Protein AF-A0A530JTC6-F1 (afdb_monomer)

Radius of gyration: 19.76 Å; Cα contacts (8 Å, |Δi|>4): 23; chains: 1; bounding box: 39×28×52 Å

Secondary structure (DSSP, 8-state):
---TTSPPPHHHHHHH-THHHHHHHH-HHHHHHHHHHHHHTT--------TT-----SS-GGGTS-----TT-

Mean predicted aligned error: 5.86 Å

Solvent-accessible surface area (backbone atoms only — not comparable to full-atom values): 5082 Å² total; per-residue (Å²): 133,90,47,87,93,61,68,84,50,68,70,59,51,51,75,73,35,69,66,53,56,54,46,28,74,75,35,68,66,48,42,55,48,52,60,51,48,65,73,52,62,90,64,86,86,75,91,77,83,62,95,87,68,84,86,86,66,101,58,69,55,76,82,76,44,91,81,84,78,64,94,89,111

Structure (mmCIF, N/CA/C/O backbone):
data_AF-A0A530JTC6-F1
#
_entry.id   AF-A0A530JTC6-F1
#
loop_
_atom_site.group_PDB
_atom_site.id
_atom_site.type_symbol
_atom_site.label_atom_id
_atom_site.label_alt_id
_atom_site.label_comp_id
_atom_site.label_asym_id
_atom_site.label_entity_id
_atom_site.label_seq_id
_atom_site.pdbx_PDB_ins_code
_atom_site.Cartn_x
_atom_site.Cartn_y
_atom_site.Cartn_z
_atom_site.occupancy
_atom_site.B_iso_or_equiv
_atom_site.auth_seq_id
_atom_site.auth_comp_id
_atom_site.auth_asym_id
_atom_site.auth_atom_id
_atom_site.pdbx_PDB_model_num
ATOM 1 N N . PRO A 1 1 ? -8.295 -17.937 6.267 1.00 57.50 1 PRO A N 1
ATOM 2 C CA . PRO A 1 1 ? -6.869 -17.656 5.955 1.00 57.50 1 PRO A CA 1
ATOM 3 C C . PRO A 1 1 ? -6.734 -16.313 5.225 1.00 57.50 1 PRO A C 1
ATOM 5 O O . PRO A 1 1 ? -7.498 -16.078 4.295 1.00 57.50 1 PRO A O 1
ATOM 8 N N . GLN A 1 2 ? -5.824 -15.432 5.655 1.00 66.31 2 GLN A N 1
ATOM 9 C CA . GLN A 1 2 ? -5.605 -14.122 5.025 1.00 66.31 2 GLN A CA 1
ATOM 10 C C . GLN A 1 2 ? -4.929 -14.313 3.656 1.00 66.31 2 GLN A C 1
ATOM 12 O O . GLN A 1 2 ? -3.885 -14.959 3.583 1.00 66.31 2 GLN A O 1
ATOM 17 N N . ASN A 1 3 ? -5.509 -13.779 2.577 1.00 76.62 3 ASN A N 1
ATOM 18 C CA . ASN A 1 3 ? -4.896 -13.811 1.248 1.00 76.62 3 ASN A CA 1
ATOM 19 C C . ASN A 1 3 ? -3.998 -12.570 1.059 1.00 76.62 3 ASN A C 1
ATOM 21 O O . ASN A 1 3 ? -4.530 -11.462 1.035 1.00 76.62 3 ASN A O 1
ATOM 25 N N . PRO A 1 4 ? -2.674 -12.713 0.870 1.00 72.31 4 PRO A N 1
ATOM 26 C CA . PRO A 1 4 ? -1.781 -11.570 0.662 1.00 72.31 4 PRO A CA 1
ATOM 27 C C . PRO A 1 4 ? -2.107 -10.758 -0.599 1.00 72.31 4 PRO A C 1
ATOM 29 O O . PRO A 1 4 ? -1.849 -9.560 -0.638 1.00 72.31 4 PRO A O 1
ATOM 32 N N . ALA A 1 5 ? -2.680 -11.398 -1.624 1.00 78.06 5 ALA A N 1
ATOM 33 C CA . ALA A 1 5 ? -3.055 -10.749 -2.879 1.00 78.06 5 ALA A CA 1
ATOM 34 C C . ALA A 1 5 ? -4.383 -9.976 -2.790 1.00 78.06 5 ALA A C 1
ATOM 36 O O . ALA A 1 5 ? -4.708 -9.216 -3.697 1.00 78.06 5 ALA A O 1
ATOM 37 N N . ASN A 1 6 ? -5.154 -10.175 -1.718 1.00 80.75 6 ASN A N 1
ATOM 38 C CA . ASN A 1 6 ? -6.390 -9.443 -1.467 1.00 80.75 6 ASN A CA 1
ATOM 39 C C . ASN A 1 6 ? -6.499 -9.119 0.031 1.00 80.75 6 ASN A C 1
ATOM 41 O O . ASN A 1 6 ? -7.179 -9.845 0.767 1.00 80.75 6 ASN A O 1
ATOM 45 N N . PRO A 1 7 ? -5.773 -8.091 0.505 1.00 85.19 7 PRO A N 1
ATOM 46 C CA . PRO A 1 7 ? -5.828 -7.692 1.901 1.00 85.19 7 PRO A CA 1
ATOM 47 C C . PRO A 1 7 ? -7.229 -7.183 2.258 1.00 85.19 7 PRO A C 1
ATOM 49 O O . PRO A 1 7 ? -7.890 -6.522 1.458 1.00 85.19 7 PRO A O 1
ATOM 52 N N . VAL A 1 8 ? -7.674 -7.494 3.477 1.00 90.94 8 VAL A N 1
ATOM 53 C CA .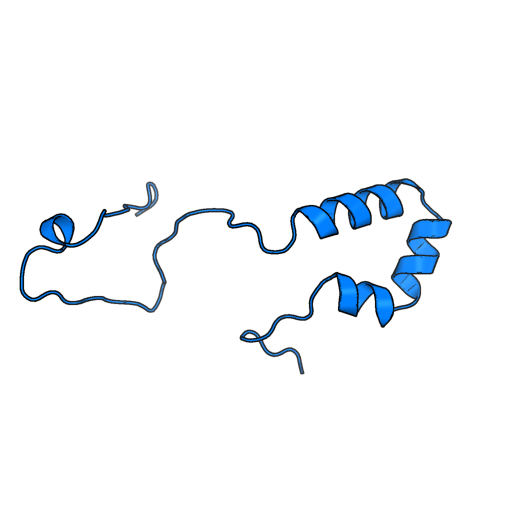 VAL A 1 8 ? -8.923 -6.957 4.033 1.00 90.94 8 VAL A CA 1
ATOM 54 C C . VAL A 1 8 ? -8.788 -5.441 4.147 1.00 90.94 8 VAL A C 1
ATOM 56 O O . VAL A 1 8 ? -7.790 -4.963 4.688 1.00 90.94 8 VAL A O 1
ATOM 59 N N . LYS A 1 9 ? -9.777 -4.700 3.643 1.00 93.69 9 LYS A N 1
ATOM 60 C CA . LYS A 1 9 ? -9.809 -3.240 3.762 1.00 93.69 9 LYS A CA 1
ATOM 61 C C . LYS A 1 9 ? -10.175 -2.836 5.181 1.00 93.69 9 LYS A C 1
ATOM 63 O O . LYS A 1 9 ? -10.974 -3.507 5.834 1.00 93.69 9 LYS A O 1
ATOM 68 N N . LEU A 1 10 ? -9.652 -1.707 5.637 1.00 94.69 10 LEU A N 1
ATOM 69 C CA . LEU A 1 10 ? -9.911 -1.181 6.971 1.00 94.69 10 LEU A CA 1
ATOM 70 C C . LEU A 1 10 ? -11.410 -0.972 7.222 1.00 94.69 10 LEU A C 1
ATOM 72 O O . LEU A 1 10 ? -11.892 -1.310 8.297 1.00 94.69 10 L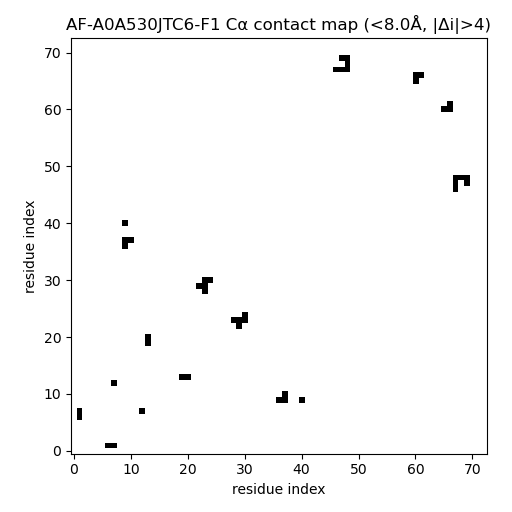EU A O 1
ATOM 76 N N . ALA A 1 11 ? -12.161 -0.498 6.224 1.00 94.50 11 ALA A N 1
ATOM 77 C CA . ALA A 1 11 ? -13.615 -0.344 6.330 1.00 94.50 11 ALA A CA 1
ATOM 78 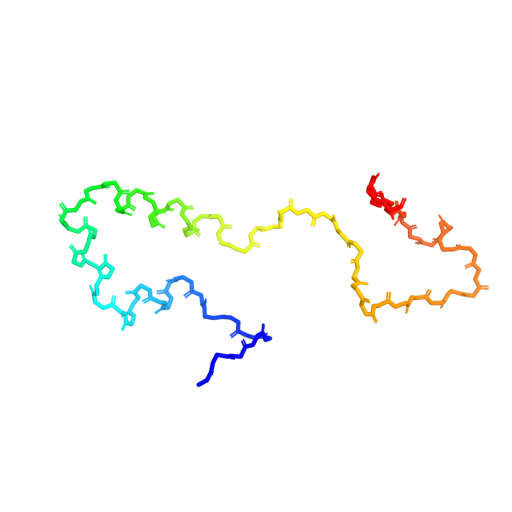C C . ALA A 1 11 ? -14.332 -1.677 6.618 1.00 94.50 11 ALA A C 1
ATOM 80 O O . ALA A 1 11 ? -15.192 -1.744 7.496 1.00 94.50 11 ALA A O 1
ATOM 81 N N . ASP A 1 12 ? -13.935 -2.751 5.929 1.00 94.69 12 ASP A N 1
ATOM 82 C CA . ASP A 1 12 ? -14.502 -4.083 6.144 1.00 94.69 12 ASP A CA 1
ATOM 83 C C . ASP A 1 12 ? -14.095 -4.634 7.517 1.00 94.69 12 ASP A C 1
ATOM 85 O O . ASP A 1 12 ? -14.897 -5.273 8.195 1.00 94.69 12 ASP A O 1
ATOM 89 N N . ALA A 1 13 ? -12.860 -4.380 7.955 1.00 94.50 13 ALA A N 1
ATOM 90 C CA . ALA A 1 13 ? -12.395 -4.785 9.279 1.00 94.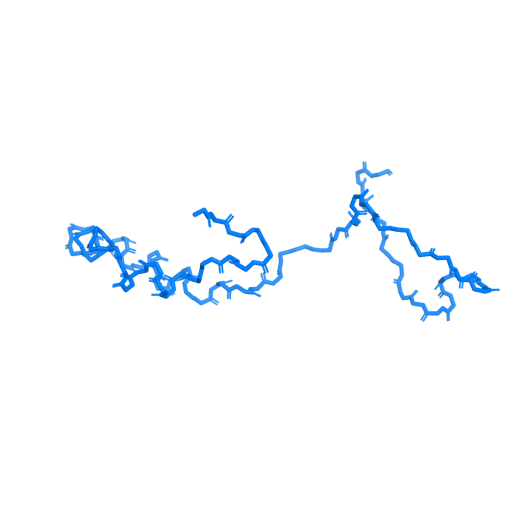50 13 ALA A CA 1
ATOM 91 C C . ALA A 1 13 ? -13.186 -4.091 10.401 1.00 94.50 13 ALA A C 1
ATOM 93 O O . ALA A 1 13 ? -13.632 -4.764 11.324 1.00 94.50 13 ALA A O 1
ATOM 94 N N . ILE A 1 14 ? -13.417 -2.777 10.289 1.00 95.75 14 ILE A N 1
ATOM 95 C CA . ILE A 1 14 ? -14.211 -1.999 11.253 1.00 95.75 14 ILE A CA 1
ATOM 96 C C . ILE A 1 14 ? -15.657 -2.507 11.308 1.00 95.75 14 ILE A C 1
ATOM 98 O O . ILE A 1 14 ? -16.223 -2.620 12.390 1.00 95.75 14 ILE A O 1
ATOM 102 N N . ALA A 1 15 ? -16.253 -2.848 10.162 1.00 94.69 15 ALA A N 1
ATOM 103 C CA . ALA A 1 15 ? -17.629 -3.338 10.109 1.00 94.69 15 ALA A CA 1
ATOM 104 C C . ALA A 1 15 ? -17.806 -4.745 10.711 1.00 94.69 15 ALA A C 1
ATOM 106 O O . ALA A 1 15 ? -18.878 -5.059 11.225 1.00 94.69 15 ALA A O 1
ATOM 107 N N . ASN A 1 16 ? -16.7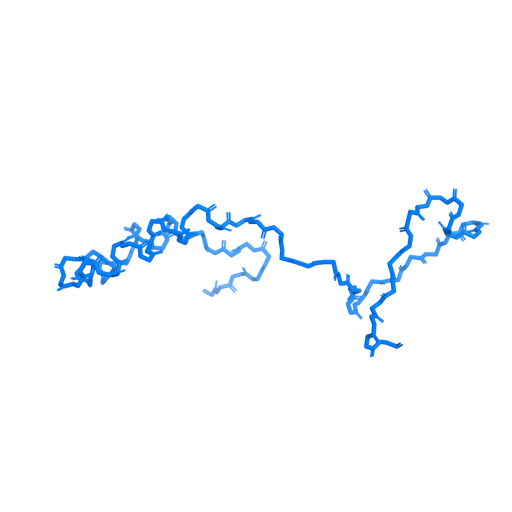80 -5.599 10.628 1.00 95.81 16 ASN A N 1
ATOM 108 C CA . ASN A 1 16 ? -16.870 -7.006 11.029 1.00 95.81 16 ASN A CA 1
ATOM 109 C C . ASN A 1 16 ? -16.333 -7.299 12.440 1.00 95.81 16 ASN A C 1
ATOM 111 O O . ASN A 1 16 ? -16.577 -8.389 12.954 1.00 95.81 16 ASN A O 1
ATOM 115 N N . GLU A 1 17 ? -15.601 -6.372 13.063 1.00 96.56 17 GLU A N 1
ATOM 116 C CA . GLU A 1 17 ? -14.996 -6.558 14.386 1.00 96.56 17 GLU A CA 1
ATOM 117 C C . GLU A 1 17 ? -15.540 -5.520 15.392 1.00 96.56 17 GLU A C 1
ATOM 119 O O . GLU A 1 17 ? -15.138 -4.352 15.351 1.00 96.56 17 GLU A O 1
ATOM 124 N N . PRO A 1 18 ? -16.434 -5.919 16.320 1.00 95.88 18 PRO A N 1
ATOM 125 C CA . PRO A 1 18 ? -17.092 -5.000 17.254 1.00 95.88 18 PRO A CA 1
ATOM 126 C C . PRO A 1 18 ? -16.122 -4.264 18.186 1.00 95.88 18 PRO A C 1
ATOM 128 O O . PRO A 1 18 ? -16.412 -3.143 18.604 1.00 95.88 18 PRO A O 1
ATOM 131 N N . ARG A 1 19 ? -14.934 -4.824 18.452 1.00 96.88 19 ARG A N 1
ATOM 132 C CA . ARG A 1 19 ? -13.924 -4.189 19.314 1.00 96.88 19 ARG A CA 1
ATOM 133 C C . ARG A 1 19 ? -13.442 -2.831 18.798 1.00 96.88 19 ARG A C 1
ATOM 135 O O . ARG A 1 19 ? -12.973 -2.021 19.591 1.00 96.88 19 ARG A O 1
ATOM 142 N N . PHE A 1 20 ? -13.552 -2.555 17.494 1.00 96.56 20 PHE A N 1
ATOM 143 C CA . PHE A 1 20 ? -13.243 -1.222 16.965 1.00 96.56 20 PHE A CA 1
ATOM 144 C C . PHE A 1 20 ? -14.216 -0.161 17.478 1.00 96.56 20 PHE A C 1
ATOM 146 O O . PHE A 1 20 ? -13.776 0.927 17.841 1.00 96.56 20 PHE A O 1
ATOM 153 N N . ALA A 1 21 ? -15.513 -0.479 17.525 1.00 94.81 21 ALA A N 1
ATOM 154 C CA . ALA A 1 21 ? -16.527 0.428 18.050 1.00 94.81 21 ALA A CA 1
ATOM 155 C C . ALA A 1 21 ? -16.354 0.619 19.563 1.00 94.81 21 ALA A C 1
ATOM 157 O O . ALA A 1 21 ? -16.330 1.752 20.034 1.00 94.81 21 ALA A O 1
ATOM 158 N N . GLU A 1 22 ? -16.129 -0.472 20.301 1.00 97.38 22 GLU A N 1
ATOM 159 C CA . GLU A 1 22 ? -15.910 -0.433 21.754 1.00 97.38 22 GLU A CA 1
ATOM 160 C C . GLU A 1 22 ? -14.719 0.462 22.140 1.00 97.38 22 GLU A C 1
ATOM 162 O O . GLU A 1 22 ? -14.831 1.304 23.030 1.00 97.38 22 GLU A O 1
ATOM 167 N N . GLU A 1 23 ? -13.576 0.327 21.459 1.00 97.50 23 GLU A N 1
ATOM 168 C CA . GLU A 1 23 ? -12.398 1.151 21.758 1.00 97.50 23 GLU A CA 1
ATOM 169 C C . GLU A 1 23 ? -12.550 2.598 21.261 1.00 97.50 23 GLU A C 1
ATOM 171 O O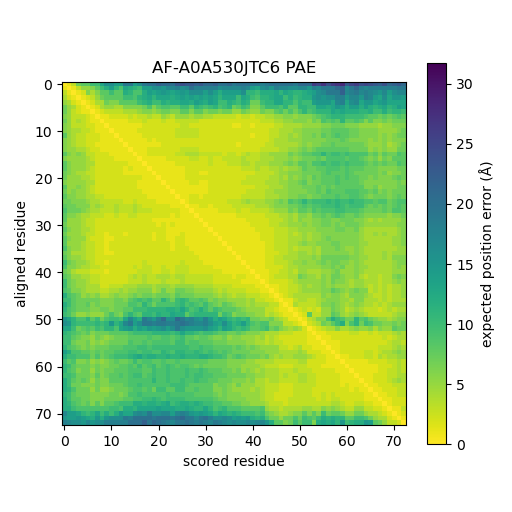 . GLU A 1 23 ? -12.049 3.516 21.910 1.00 97.50 23 GLU A O 1
ATOM 176 N N . ALA A 1 24 ? -13.270 2.833 20.157 1.00 96.44 24 ALA A N 1
ATOM 177 C CA . ALA A 1 24 ? -13.576 4.185 19.686 1.00 96.44 24 ALA A CA 1
ATOM 178 C C . ALA A 1 24 ? -14.495 4.952 20.653 1.00 96.44 24 ALA A C 1
ATOM 180 O O . ALA A 1 24 ? -14.304 6.152 20.854 1.00 96.44 24 ALA A O 1
ATOM 181 N N . GLU A 1 25 ? -15.456 4.264 21.279 1.00 96.06 25 GLU A N 1
ATOM 182 C CA . GLU A 1 25 ? -16.321 4.828 22.322 1.00 96.06 25 GLU A CA 1
ATOM 183 C C . GLU A 1 25 ? -15.556 5.092 23.623 1.00 96.06 25 GLU A C 1
ATOM 185 O O . GLU A 1 25 ? -15.742 6.126 24.269 1.00 96.06 25 GLU A O 1
ATOM 190 N N . LYS A 1 26 ? -14.681 4.161 24.007 1.00 97.81 26 LYS A N 1
ATOM 191 C CA . LYS A 1 26 ? -13.900 4.230 25.244 1.00 97.81 26 LYS A CA 1
ATOM 192 C C . LYS A 1 26 ? -12.820 5.311 25.201 1.00 97.81 26 LYS A C 1
ATOM 194 O O . LYS A 1 26 ? -12.592 5.983 26.208 1.00 97.81 26 LYS A O 1
ATOM 199 N N . GLU A 1 27 ? -12.151 5.486 24.062 1.00 97.94 27 GLU A N 1
ATOM 200 C CA . GLU A 1 27 ? -11.029 6.412 23.905 1.00 97.94 27 GLU A CA 1
ATOM 201 C C . GLU A 1 27 ? -11.180 7.278 22.636 1.00 97.94 27 GLU A C 1
ATOM 203 O O . GLU A 1 27 ? -10.925 6.810 21.526 1.00 97.94 27 GLU A O 1
ATOM 208 N N . PRO A 1 28 ? -11.476 8.590 22.757 1.00 95.25 28 PRO A N 1
ATOM 209 C CA . PRO A 1 28 ? -11.690 9.476 21.601 1.00 95.25 28 PRO A CA 1
ATOM 210 C C . PRO A 1 28 ? -10.517 9.554 20.607 1.00 95.25 28 PRO A C 1
ATOM 212 O O . PRO A 1 28 ? -10.690 9.871 19.425 1.00 95.25 28 PRO A O 1
ATOM 215 N N . ILE A 1 29 ? -9.296 9.272 21.074 1.00 97.81 29 ILE A N 1
ATOM 216 C CA . ILE A 1 29 ? -8.111 9.229 20.214 1.00 97.81 29 ILE A CA 1
ATOM 217 C C . ILE A 1 29 ? -8.163 8.064 19.217 1.00 97.81 29 ILE A C 1
ATOM 219 O O . ILE A 1 29 ? -7.661 8.202 18.102 1.00 97.81 29 ILE A O 1
ATOM 223 N N . VAL A 1 30 ? -8.819 6.955 19.571 1.00 97.69 30 VAL A N 1
ATOM 224 C CA . VAL A 1 30 ? -9.000 5.794 18.691 1.00 97.69 30 VAL A CA 1
ATOM 225 C C . VAL A 1 30 ? -9.891 6.167 17.513 1.00 97.69 30 VAL A C 1
ATOM 227 O O . VAL A 1 30 ? -9.518 5.897 16.374 1.00 97.69 30 VAL A O 1
ATOM 230 N N . GLN A 1 31 ? -10.995 6.883 17.746 1.00 97.12 31 GLN A N 1
ATOM 231 C CA . GLN A 1 31 ? -11.841 7.383 16.658 1.00 97.12 31 GLN A CA 1
ATOM 232 C C . GLN A 1 31 ? -11.041 8.269 15.688 1.00 97.12 31 GLN A C 1
ATOM 234 O O . GLN A 1 31 ? -11.067 8.063 14.475 1.00 97.12 31 GLN A O 1
ATOM 239 N N . THR A 1 32 ? -10.246 9.200 16.224 1.00 97.94 32 THR A N 1
ATOM 240 C CA . THR A 1 32 ? -9.401 10.094 15.410 1.00 97.94 32 THR A CA 1
ATOM 241 C C . THR A 1 32 ? -8.372 9.315 14.582 1.00 97.94 32 THR A C 1
ATOM 243 O O . THR A 1 32 ? -8.105 9.644 13.420 1.00 97.94 32 THR A O 1
ATOM 246 N N . LEU A 1 33 ? -7.794 8.264 15.169 1.00 97.88 33 LEU A N 1
ATOM 247 C CA . LEU A 1 33 ? -6.866 7.365 14.492 1.00 97.88 33 LEU A CA 1
ATOM 248 C C . LEU A 1 33 ? -7.558 6.626 13.346 1.00 97.88 33 LEU A C 1
ATOM 250 O O . LEU A 1 33 ? -7.020 6.620 12.239 1.00 97.88 33 LEU A O 1
ATOM 254 N N . LEU A 1 34 ? -8.737 6.044 13.580 1.00 97.12 34 LEU A N 1
ATOM 255 C CA . LEU A 1 34 ? -9.487 5.304 12.561 1.00 97.12 34 LEU A CA 1
ATOM 256 C C . LEU A 1 34 ? -9.907 6.212 11.400 1.00 97.12 34 LEU A C 1
ATOM 258 O O . LEU A 1 34 ? -9.766 5.827 10.239 1.00 97.12 34 LEU A O 1
ATOM 262 N N . ASP A 1 35 ? -10.346 7.437 11.684 1.00 96.75 35 ASP A N 1
ATOM 263 C CA . ASP A 1 35 ? -10.707 8.423 10.658 1.00 96.75 35 ASP A CA 1
ATOM 264 C C . ASP A 1 35 ? -9.504 8.841 9.806 1.00 96.75 35 ASP A C 1
ATOM 266 O O . ASP A 1 35 ? -9.613 9.055 8.595 1.00 96.75 35 ASP A O 1
ATOM 270 N N . THR A 1 36 ? -8.335 8.964 10.434 1.00 97.75 36 THR A N 1
ATOM 271 C CA . THR A 1 36 ? -7.087 9.289 9.735 1.00 97.75 36 THR A CA 1
ATOM 272 C C . THR A 1 36 ? -6.617 8.104 8.898 1.00 97.75 36 THR A C 1
ATOM 274 O O . THR A 1 36 ? -6.273 8.272 7.730 1.00 97.75 36 THR A O 1
ATOM 277 N N . ALA A 1 37 ? -6.647 6.897 9.462 1.00 96.94 37 ALA A N 1
ATOM 278 C CA . ALA A 1 37 ? -6.231 5.677 8.788 1.00 96.94 37 ALA A CA 1
ATOM 279 C C . ALA A 1 37 ? -7.083 5.394 7.542 1.00 96.94 37 ALA A C 1
ATOM 281 O O . ALA A 1 37 ? -6.522 5.099 6.490 1.00 96.94 37 ALA A O 1
ATOM 282 N N . GLN A 1 38 ? -8.404 5.587 7.612 1.00 95.56 38 GLN A N 1
ATOM 283 C CA . GLN A 1 38 ? -9.300 5.424 6.460 1.00 95.56 38 GLN A CA 1
ATOM 284 C C . GLN A 1 38 ? -8.972 6.377 5.301 1.00 95.56 38 GLN A C 1
ATOM 286 O O . GLN A 1 38 ? -9.123 6.008 4.141 1.00 95.56 38 GLN A O 1
ATOM 291 N N . LYS A 1 39 ? -8.487 7.591 5.588 1.00 96.00 39 LYS A N 1
ATOM 292 C CA . LYS A 1 39 ? -8.069 8.551 4.548 1.00 96.00 39 LYS A CA 1
ATOM 293 C C . LYS A 1 39 ? -6.715 8.210 3.925 1.00 96.00 39 LYS A C 1
ATOM 295 O O . LYS A 1 39 ? -6.430 8.656 2.818 1.00 96.00 39 LYS A O 1
ATOM 300 N N . LEU A 1 40 ? -5.868 7.484 4.653 1.00 96.62 40 LEU A N 1
ATOM 301 C CA . LEU A 1 40 ? -4.518 7.118 4.219 1.00 96.62 40 LEU A CA 1
ATOM 302 C C . LEU A 1 40 ? -4.453 5.729 3.571 1.00 96.62 40 LEU A C 1
ATOM 304 O O . LEU A 1 40 ? -3.476 5.429 2.881 1.00 96.62 40 LEU A O 1
ATOM 308 N N . GLU A 1 41 ? -5.456 4.876 3.791 1.00 95.62 41 GLU A N 1
ATOM 309 C CA . GLU A 1 41 ? -5.516 3.544 3.197 1.00 95.62 41 GLU A CA 1
ATOM 310 C C . GLU A 1 41 ? -5.469 3.620 1.662 1.00 95.62 41 GLU A C 1
ATOM 312 O O . GLU A 1 41 ? -6.184 4.389 1.023 1.00 95.62 41 GLU A O 1
ATOM 317 N N . GLY A 1 42 ? -4.597 2.808 1.061 1.00 91.06 42 GLY A N 1
ATOM 318 C CA . GLY A 1 42 ? -4.422 2.741 -0.391 1.00 91.06 42 GLY A CA 1
ATOM 319 C C . GLY A 1 42 ? -3.444 3.762 -0.979 1.00 91.06 42 GLY A C 1
ATOM 320 O O . GLY A 1 42 ? -3.142 3.680 -2.169 1.00 91.06 42 GLY A O 1
ATOM 321 N N . LEU A 1 43 ? -2.896 4.684 -0.181 1.00 94.25 43 LEU A N 1
ATOM 322 C CA . LEU A 1 43 ? -1.863 5.601 -0.661 1.00 94.25 43 LEU A CA 1
ATOM 323 C C . LEU A 1 43 ? -0.502 4.907 -0.803 1.00 94.25 43 LEU A C 1
ATOM 325 O O . LEU A 1 43 ? -0.091 4.093 0.028 1.00 94.25 43 LEU A O 1
ATOM 329 N N . TYR A 1 44 ? 0.236 5.275 -1.852 1.00 91.44 44 TYR A N 1
ATOM 330 C CA . TYR A 1 44 ? 1.604 4.807 -2.052 1.00 91.44 44 TYR A CA 1
ATOM 331 C C . TYR A 1 44 ? 2.555 5.470 -1.060 1.00 91.44 44 TYR A C 1
ATOM 333 O O . TYR A 1 44 ? 2.520 6.681 -0.853 1.00 91.44 44 TYR A O 1
ATOM 341 N N . ARG A 1 45 ? 3.451 4.667 -0.481 1.00 89.81 45 ARG A N 1
ATOM 342 C CA . ARG A 1 45 ? 4.422 5.146 0.506 1.00 89.81 45 ARG A CA 1
ATOM 343 C C . ARG A 1 45 ? 5.765 5.515 -0.125 1.00 89.81 45 ARG A C 1
ATOM 345 O O . ARG A 1 45 ? 6.255 6.620 0.084 1.00 89.81 45 ARG A O 1
ATOM 352 N N . HIS A 1 46 ? 6.364 4.592 -0.879 1.00 87.81 46 HIS A N 1
ATOM 353 C CA . HIS A 1 46 ? 7.698 4.740 -1.467 1.00 87.81 46 HIS A CA 1
ATOM 354 C C . HIS A 1 46 ? 7.795 3.996 -2.805 1.00 87.81 46 HIS A C 1
ATOM 356 O O . HIS A 1 46 ? 7.110 2.994 -3.006 1.00 87.81 46 HIS A O 1
ATOM 362 N N . ALA A 1 47 ? 8.692 4.453 -3.681 1.00 87.38 47 ALA A N 1
ATOM 363 C CA . ALA A 1 47 ? 9.212 3.622 -4.763 1.00 87.38 47 ALA A CA 1
ATOM 364 C C . ALA A 1 47 ? 10.244 2.640 -4.188 1.00 87.38 47 ALA A C 1
ATOM 366 O O . ALA A 1 47 ? 11.018 3.004 -3.303 1.00 87.38 47 ALA A O 1
ATOM 367 N N . SER A 1 48 ? 10.243 1.396 -4.661 1.00 85.56 48 SER A N 1
ATOM 368 C CA . SER A 1 48 ? 11.193 0.367 -4.235 1.00 85.56 48 SER A CA 1
ATOM 369 C C . SER A 1 48 ? 11.413 -0.641 -5.360 1.00 85.56 48 SER A C 1
ATOM 371 O O . SER A 1 48 ? 10.570 -0.784 -6.249 1.00 85.56 48 SER A O 1
ATOM 373 N N . THR A 1 49 ? 12.546 -1.335 -5.320 1.00 86.38 49 THR A N 1
ATOM 374 C CA . THR A 1 49 ? 12.857 -2.416 -6.256 1.00 86.38 49 THR A CA 1
ATOM 375 C C . THR A 1 49 ? 12.137 -3.691 -5.828 1.00 86.38 49 THR A C 1
ATOM 377 O O . THR A 1 49 ? 12.238 -4.119 -4.678 1.00 86.38 49 THR A O 1
ATOM 380 N N . HIS A 1 50 ? 11.411 -4.325 -6.751 1.00 85.12 50 HIS A N 1
ATOM 381 C CA . HIS A 1 50 ? 10.721 -5.578 -6.458 1.00 85.12 50 HIS A CA 1
ATOM 382 C C . HIS A 1 50 ? 11.723 -6.731 -6.296 1.00 85.12 50 HIS A C 1
ATOM 384 O O . HIS A 1 50 ? 12.515 -6.993 -7.197 1.00 85.12 50 HIS A O 1
ATOM 390 N N . ALA A 1 51 ? 11.652 -7.460 -5.177 1.00 79.44 51 ALA A N 1
ATOM 391 C CA . ALA A 1 51 ? 12.625 -8.504 -4.835 1.00 79.44 51 ALA A CA 1
ATOM 392 C C . ALA A 1 51 ? 12.672 -9.686 -5.825 1.00 79.44 51 ALA A C 1
ATOM 394 O O . ALA A 1 51 ? 13.690 -10.365 -5.907 1.00 79.44 51 ALA A O 1
ATOM 395 N N . ALA A 1 52 ? 11.589 -9.935 -6.572 1.00 82.56 52 ALA A N 1
ATOM 396 C CA . ALA A 1 52 ? 11.472 -11.072 -7.491 1.00 82.56 52 ALA A CA 1
ATOM 397 C C . ALA A 1 52 ? 11.299 -10.673 -8.972 1.00 82.56 52 ALA A C 1
ATOM 399 O O . ALA A 1 52 ? 11.075 -11.536 -9.817 1.00 82.56 52 ALA A O 1
ATOM 400 N N . GLY A 1 53 ? 11.362 -9.380 -9.306 1.00 85.06 53 GLY A N 1
ATOM 401 C CA . GLY A 1 53 ? 10.989 -8.874 -10.632 1.00 85.06 53 GLY A CA 1
ATOM 402 C C . GLY A 1 53 ? 12.200 -8.416 -11.427 1.00 85.06 53 GLY A C 1
ATOM 403 O O . GLY A 1 53 ? 12.837 -7.440 -11.046 1.00 85.06 53 GLY A O 1
ATOM 404 N N . ILE A 1 54 ? 12.482 -9.080 -12.548 1.00 90.56 54 ILE A N 1
ATOM 405 C CA . ILE A 1 54 ? 13.507 -8.663 -13.514 1.00 90.56 54 ILE A CA 1
ATOM 406 C C . ILE A 1 54 ? 12.817 -8.344 -14.840 1.00 90.56 54 ILE A C 1
ATOM 408 O O . ILE A 1 54 ? 11.999 -9.125 -15.323 1.00 90.56 54 ILE A O 1
ATOM 412 N N . VAL A 1 55 ? 13.161 -7.201 -15.434 1.00 92.75 55 VAL A N 1
ATOM 413 C CA . VAL A 1 55 ? 12.684 -6.779 -16.758 1.00 92.75 55 VAL A CA 1
ATOM 414 C C . VAL A 1 55 ? 13.861 -6.795 -17.729 1.00 92.75 55 VAL A C 1
ATOM 416 O O . VAL A 1 55 ? 14.921 -6.257 -17.417 1.00 92.75 55 VAL A O 1
ATOM 419 N N . ILE A 1 56 ? 13.676 -7.399 -18.905 1.00 94.56 56 ILE A N 1
ATOM 420 C CA . ILE A 1 56 ? 14.688 -7.481 -19.967 1.00 94.56 56 ILE A CA 1
ATOM 421 C C . ILE A 1 56 ? 14.146 -6.740 -21.194 1.00 94.56 56 ILE A C 1
ATOM 423 O O . ILE A 1 56 ? 13.113 -7.125 -21.737 1.00 94.56 56 ILE A O 1
ATOM 427 N N . GLY A 1 57 ? 14.820 -5.659 -21.594 1.00 94.56 57 GLY A N 1
ATOM 428 C CA . GLY A 1 57 ? 14.469 -4.853 -22.769 1.00 94.56 57 GLY A CA 1
ATOM 429 C C . GLY A 1 57 ? 15.231 -5.263 -24.033 1.00 94.56 57 GLY A C 1
ATOM 430 O O . GLY A 1 57 ? 16.276 -5.905 -23.951 1.00 94.56 57 GLY A O 1
ATOM 431 N N . ASP A 1 58 ? 14.724 -4.852 -25.199 1.00 97.00 58 ASP A N 1
ATOM 432 C CA . ASP A 1 58 ? 15.382 -5.002 -26.512 1.00 97.00 58 ASP A CA 1
ATOM 433 C C . ASP A 1 58 ? 16.515 -3.980 -26.744 1.00 97.00 58 ASP A C 1
ATOM 435 O O . ASP A 1 58 ? 17.336 -4.139 -27.647 1.00 97.00 58 ASP A O 1
ATOM 439 N N . ARG A 1 59 ? 16.550 -2.929 -25.920 1.00 96.25 59 ARG A N 1
ATOM 440 C CA . ARG A 1 59 ? 17.497 -1.806 -25.919 1.00 96.25 59 ARG A CA 1
ATOM 441 C C . ARG A 1 59 ? 17.660 -1.264 -24.480 1.00 96.25 59 ARG A C 1
ATOM 443 O O . ARG A 1 59 ? 16.975 -1.761 -23.578 1.00 96.25 59 ARG A O 1
ATOM 450 N N . PRO A 1 60 ? 18.528 -0.265 -24.214 1.00 96.44 60 PRO A N 1
ATOM 451 C CA . PRO A 1 60 ? 18.714 0.283 -22.867 1.00 96.44 60 PRO A CA 1
ATOM 452 C C . PRO A 1 60 ? 17.405 0.770 -22.219 1.00 96.44 60 PRO A C 1
ATOM 454 O O . PRO A 1 60 ? 16.699 1.608 -22.775 1.00 96.44 60 PRO A O 1
ATOM 457 N N . LEU A 1 61 ? 17.089 0.283 -21.009 1.00 95.88 61 LEU A N 1
ATOM 458 C CA . LEU A 1 61 ? 15.810 0.578 -20.337 1.00 95.88 61 LEU A CA 1
ATOM 459 C C . LEU A 1 61 ? 15.594 2.070 -20.051 1.00 95.88 61 LEU A C 1
ATOM 461 O O . LEU A 1 61 ? 14.456 2.526 -20.071 1.00 95.88 61 LEU A O 1
ATOM 465 N N . SER A 1 62 ? 16.664 2.841 -19.852 1.00 95.56 62 SER A N 1
ATOM 466 C CA . SER A 1 62 ? 16.594 4.292 -19.640 1.00 95.56 62 SER A CA 1
ATOM 467 C C . SER A 1 62 ? 16.066 5.077 -20.845 1.00 95.56 62 SER A C 1
ATOM 469 O O . SER A 1 62 ? 15.659 6.222 -20.683 1.00 95.56 62 SER A O 1
ATOM 471 N N . GLU A 1 63 ? 16.080 4.489 -22.044 1.00 96.69 63 GLU A N 1
ATOM 472 C CA . GLU A 1 63 ? 15.469 5.080 -23.243 1.00 96.69 63 GLU A CA 1
ATOM 473 C C . GLU A 1 63 ? 13.959 4.804 -23.321 1.00 96.69 63 GLU A C 1
ATOM 475 O O . GLU A 1 63 ? 13.252 5.458 -24.084 1.00 96.69 63 GLU A O 1
ATOM 480 N N . LEU A 1 64 ? 13.462 3.830 -22.547 1.00 95.62 64 LEU A N 1
ATOM 481 C CA . LEU A 1 64 ? 12.076 3.358 -22.579 1.00 95.62 64 LEU A CA 1
ATOM 482 C C . LEU A 1 64 ? 11.266 3.824 -21.366 1.00 95.62 64 LEU A C 1
ATOM 484 O O . LEU A 1 64 ? 10.102 4.193 -21.509 1.00 95.62 64 LEU A O 1
ATOM 488 N N . VAL A 1 65 ? 11.860 3.783 -20.169 1.00 94.81 65 VAL A N 1
ATOM 489 C CA . VAL A 1 65 ? 11.191 4.094 -18.900 1.00 94.81 65 VAL A CA 1
ATOM 490 C C . VAL A 1 65 ? 12.120 4.845 -17.938 1.00 94.81 65 VAL A C 1
ATOM 492 O O . VAL A 1 65 ? 13.335 4.631 -17.950 1.00 94.81 65 VAL A O 1
ATOM 495 N N . PRO A 1 66 ? 11.577 5.705 -17.056 1.00 93.81 66 PRO A N 1
ATOM 496 C CA . PRO A 1 66 ? 12.357 6.307 -15.982 1.00 93.81 66 PRO A CA 1
ATOM 497 C C . PRO A 1 66 ? 12.907 5.242 -15.030 1.00 93.81 66 PRO A C 1
ATOM 499 O O . PRO A 1 66 ? 12.187 4.338 -14.606 1.00 93.81 66 PRO A O 1
ATOM 502 N N . MET A 1 67 ? 14.178 5.382 -14.658 1.00 92.00 67 MET A N 1
ATOM 503 C CA . MET A 1 67 ? 14.860 4.441 -13.771 1.00 92.00 67 MET A CA 1
ATOM 504 C C . MET A 1 67 ? 14.896 4.972 -12.336 1.00 92.00 67 MET A C 1
ATOM 506 O O . MET A 1 67 ? 15.155 6.151 -12.102 1.00 92.00 67 MET A O 1
ATOM 510 N N . TYR A 1 68 ? 14.690 4.077 -11.373 1.00 91.31 68 TYR A N 1
ATOM 511 C CA . TYR A 1 68 ? 14.889 4.331 -9.948 1.00 91.31 68 TYR A CA 1
ATOM 512 C C . TYR A 1 68 ? 16.052 3.476 -9.438 1.00 91.31 68 TYR A C 1
ATOM 514 O O . TYR A 1 68 ? 16.162 2.303 -9.794 1.00 91.31 68 TYR A O 1
ATOM 522 N N . ARG A 1 69 ? 16.907 4.054 -8.588 1.00 88.88 69 ARG A N 1
ATOM 523 C CA . ARG A 1 69 ? 17.948 3.331 -7.851 1.00 88.88 69 ARG A CA 1
ATOM 524 C C . ARG A 1 69 ? 17.734 3.555 -6.363 1.00 88.88 69 ARG A C 1
ATOM 526 O O . ARG A 1 69 ? 17.687 4.701 -5.920 1.00 88.88 69 ARG A O 1
ATOM 533 N N . ASP A 1 70 ? 17.625 2.467 -5.608 1.00 87.88 70 ASP A N 1
ATOM 534 C CA . ASP A 1 70 ? 17.522 2.545 -4.154 1.00 87.88 70 ASP A CA 1
ATOM 535 C C . ASP A 1 70 ? 18.845 3.098 -3.582 1.00 87.88 70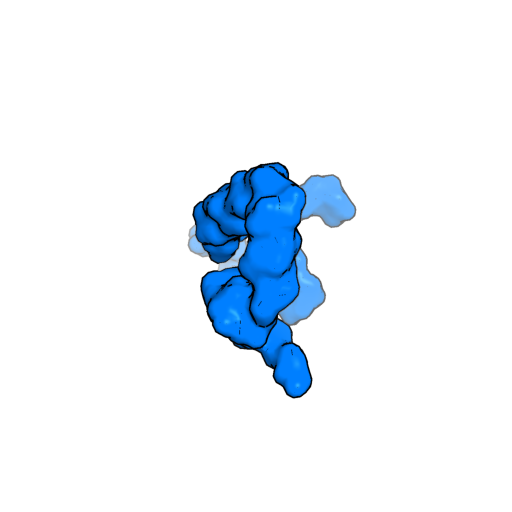 ASP A C 1
ATOM 537 O O . ASP A 1 70 ? 19.908 2.546 -3.880 1.00 87.88 70 ASP A O 1
ATOM 541 N N . PRO A 1 71 ? 18.831 4.165 -2.763 1.00 84.56 71 PRO A N 1
ATOM 542 C CA . PRO A 1 71 ? 20.041 4.699 -2.136 1.00 84.56 71 PRO A CA 1
ATOM 543 C C . PRO A 1 71 ? 20.817 3.688 -1.281 1.00 84.56 71 PRO A C 1
ATOM 545 O O . PRO A 1 71 ? 21.984 3.917 -0.980 1.00 84.56 71 PRO A O 1
ATOM 548 N N . ARG A 1 72 ? 20.168 2.602 -0.849 1.00 80.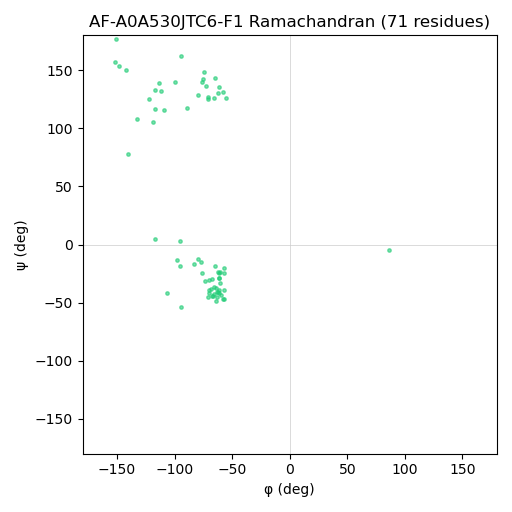00 72 ARG A N 1
ATOM 549 C CA . ARG A 1 72 ? 20.761 1.548 -0.017 1.00 80.00 72 ARG A CA 1
ATOM 550 C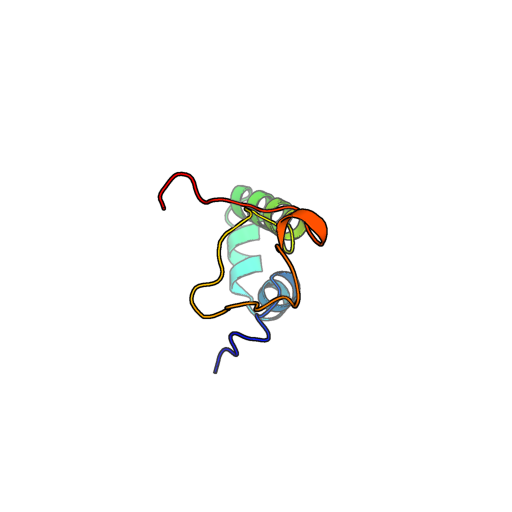 C . ARG A 1 72 ? 21.284 0.352 -0.823 1.00 80.00 72 ARG A C 1
ATOM 552 O O . ARG A 1 72 ? 21.716 -0.617 -0.203 1.00 80.00 72 ARG A O 1
ATOM 559 N N . SER A 1 73 ? 21.208 0.403 -2.159 1.00 74.81 73 SER A N 1
ATOM 560 C CA . SER A 1 73 ? 21.608 -0.679 -3.080 1.00 74.81 73 SER A CA 1
ATOM 561 C C . SER A 1 73 ? 23.021 -0.568 -3.648 1.00 74.81 73 SER A C 1
ATOM 563 O O . SER A 1 73 ? 23.464 0.551 -4.011 1.00 74.81 73 SER A O 1
#

Sequence (73 aa):
PQNPANPVKLADAIANEPRFAEEAEKEPIVQTLLDTAQKLEGLYRHASTHAAGIVIGDRPLSELVPMYRDPRS

pLDDT: mean 91.31, std 7.95, range [57.5, 97.94]

Foldseek 3Di:
DADPVDHDDLVNVPVPDCVLVVVCVVDVVSVVVSVVCNVCPPDDDDDDDDPPDDDDDPDDCVVPDDDDDDPVD